Protein AF-A0A2D8QYW5-F1 (afdb_monomer)

pLDDT: mean 83.65, std 15.62, range [40.69, 97.56]

Nearest PDB structures (foldseek):
  6qb7-assembly1_C  TM=4.225E-01  e=3.127E+00  Homo sapiens
  6qb7-assembly1_E  TM=4.164E-01  e=3.746E+00  Homo sapiens
  3u6y-assembly1_A  TM=3.192E-01  e=2.610E+00  Aeropyrum pernix K1
  6cjz-assembly1_A  TM=2.872E-01  e=4.225E+00  Entamoeba histolytica

Structure (mmCIF, N/CA/C/O backbone):
data_AF-A0A2D8QYW5-F1
#
_en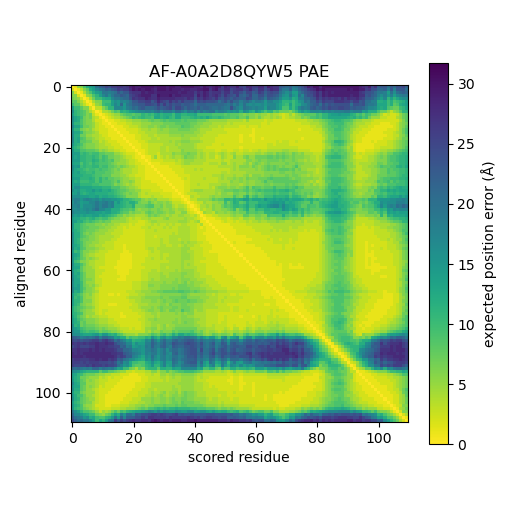try.id   AF-A0A2D8QYW5-F1
#
loop_
_atom_site.group_PDB
_atom_site.id
_atom_site.type_symbol
_atom_site.label_atom_id
_atom_site.label_alt_id
_atom_site.label_comp_id
_atom_site.label_asym_id
_atom_site.label_entity_id
_atom_site.label_seq_id
_atom_site.pdbx_PDB_ins_code
_atom_site.Cartn_x
_atom_site.Cartn_y
_atom_site.Cartn_z
_atom_site.occupancy
_atom_site.B_iso_or_equiv
_atom_site.auth_seq_id
_atom_site.auth_comp_id
_atom_site.auth_asym_id
_atom_site.auth_atom_id
_atom_site.pdbx_PDB_model_num
ATOM 1 N N . MET A 1 1 ? -15.898 -23.806 1.156 1.00 40.69 1 MET A N 1
ATOM 2 C CA . MET A 1 1 ? -16.274 -22.403 0.880 1.00 40.69 1 MET A CA 1
ATOM 3 C C . MET A 1 1 ? -16.380 -21.703 2.214 1.00 40.69 1 MET A C 1
ATOM 5 O O . MET A 1 1 ? -17.364 -21.881 2.921 1.00 40.69 1 MET A O 1
ATOM 9 N N . ASP A 1 2 ? -15.288 -21.055 2.605 1.00 42.97 2 ASP A N 1
ATOM 10 C CA . ASP A 1 2 ? -15.140 -20.430 3.913 1.00 42.97 2 ASP A CA 1
ATOM 11 C C . ASP A 1 2 ? -16.130 -19.267 4.024 1.00 42.97 2 ASP A C 1
ATOM 13 O O . ASP A 1 2 ? -16.250 -18.445 3.110 1.00 42.97 2 ASP A O 1
ATOM 17 N N . LYS A 1 3 ? -16.930 -19.257 5.090 1.00 43.22 3 LYS A N 1
ATOM 18 C CA . LYS A 1 3 ? -17.931 -18.212 5.303 1.00 43.22 3 LYS A CA 1
ATOM 19 C C . LYS A 1 3 ? -17.169 -16.897 5.405 1.00 43.22 3 LYS A C 1
ATOM 21 O O . LYS A 1 3 ? -16.290 -16.787 6.252 1.00 43.22 3 LYS A O 1
ATOM 26 N N . LEU A 1 4 ? -17.521 -15.908 4.579 1.00 54.31 4 LEU A N 1
ATOM 27 C CA . LEU A 1 4 ? -17.118 -14.514 4.766 1.00 54.31 4 LEU A CA 1
ATOM 28 C C . LEU A 1 4 ? -17.433 -14.146 6.220 1.00 54.31 4 LEU A C 1
ATOM 30 O O . LEU A 1 4 ? -18.594 -13.902 6.560 1.00 54.31 4 LEU A O 1
ATOM 34 N N . ARG A 1 5 ? -16.424 -14.225 7.093 1.00 61.78 5 ARG A N 1
ATOM 35 C CA . ARG A 1 5 ? -16.555 -14.072 8.539 1.00 61.78 5 ARG A CA 1
ATOM 36 C C . ARG A 1 5 ? -16.850 -12.605 8.794 1.00 61.78 5 ARG A C 1
ATOM 38 O O . ARG A 1 5 ? -15.944 -11.820 9.040 1.00 61.78 5 ARG A O 1
ATOM 45 N N . ARG A 1 6 ? -18.125 -12.226 8.667 1.00 61.69 6 ARG A N 1
ATOM 46 C CA . ARG A 1 6 ? -18.616 -10.930 9.124 1.00 61.69 6 ARG A CA 1
ATOM 47 C C . ARG A 1 6 ? -18.222 -10.834 10.596 1.00 61.69 6 ARG A C 1
ATOM 49 O O . ARG A 1 6 ? -18.656 -11.699 11.365 1.00 61.69 6 ARG A O 1
ATOM 56 N N . PRO A 1 7 ? -17.364 -9.881 10.983 1.00 61.62 7 PRO A N 1
ATOM 57 C CA . PRO A 1 7 ? -17.026 -9.713 12.382 1.00 61.62 7 PRO A CA 1
ATOM 58 C C . PRO A 1 7 ? -18.318 -9.333 13.106 1.00 61.62 7 PRO A C 1
ATOM 60 O O . PRO A 1 7 ? -18.900 -8.291 12.825 1.00 61.62 7 PRO A O 1
ATOM 63 N N . GLN A 1 8 ? -18.836 -10.237 13.943 1.00 66.56 8 GLN A N 1
ATOM 64 C CA . GLN A 1 8 ? -20.130 -10.026 14.602 1.00 66.56 8 GLN A CA 1
ATOM 65 C C . GLN A 1 8 ? -20.036 -9.024 15.758 1.00 66.56 8 GLN A C 1
ATOM 67 O O . GLN A 1 8 ? -21.054 -8.455 16.126 1.00 66.56 8 GLN A O 1
ATOM 72 N N . ASN A 1 9 ? -18.819 -8.741 16.239 1.00 79.56 9 ASN A N 1
ATOM 73 C CA . ASN A 1 9 ? -18.543 -7.768 17.292 1.00 79.56 9 ASN A CA 1
ATOM 74 C C . ASN A 1 9 ? -17.391 -6.847 16.853 1.00 79.56 9 ASN A C 1
ATOM 76 O O . ASN A 1 9 ? -16.224 -7.236 16.930 1.00 79.56 9 ASN A O 1
ATOM 80 N N . VAL A 1 10 ? -17.718 -5.654 16.351 1.00 86.25 10 VAL A N 1
ATOM 81 C CA . VAL A 1 10 ? -16.748 -4.601 16.003 1.00 86.25 10 VAL A CA 1
ATOM 82 C C . VAL A 1 10 ? -16.899 -3.474 17.019 1.00 86.25 10 VAL A C 1
ATOM 84 O O . VAL A 1 10 ? -17.981 -2.904 17.126 1.00 86.25 10 VAL A O 1
ATOM 87 N N . SER A 1 11 ? -15.837 -3.172 17.763 1.00 89.94 11 SER A N 1
ATOM 88 C CA . SER A 1 11 ? -15.823 -2.091 18.761 1.00 89.94 11 SER A CA 1
ATOM 89 C C . SER A 1 11 ? -15.442 -0.745 18.148 1.00 89.94 11 SER A C 1
ATOM 91 O O . SER A 1 11 ? -15.952 0.294 18.555 1.00 89.94 11 SER A O 1
ATOM 93 N N . GLU A 1 12 ? -14.575 -0.765 17.137 1.00 91.94 12 GLU A N 1
ATOM 94 C CA . GLU A 1 12 ? -14.083 0.428 16.459 1.00 91.94 12 GLU A CA 1
ATOM 95 C C . GLU A 1 12 ? -13.862 0.144 14.973 1.00 91.94 12 GLU A C 1
ATOM 97 O O . GLU A 1 12 ? -13.459 -0.954 14.579 1.00 91.94 12 GLU A O 1
ATOM 102 N N . SER A 1 13 ? -14.112 1.144 14.130 1.00 93.94 13 SER A N 1
ATOM 103 C CA . SER A 1 13 ? -13.828 1.059 12.701 1.00 93.94 13 SER A CA 1
ATOM 104 C C . SER A 1 13 ? -13.358 2.396 12.151 1.00 93.94 13 SER A C 1
ATOM 106 O O . SER A 1 13 ? -13.845 3.441 12.580 1.00 93.94 13 SER A O 1
ATOM 108 N N . GLY A 1 14 ? -12.479 2.361 11.156 1.00 95.38 14 GLY A N 1
ATOM 109 C CA . GLY A 1 14 ? -11.999 3.562 10.482 1.00 95.38 14 GLY A CA 1
ATOM 110 C C . GLY A 1 14 ? -11.499 3.276 9.074 1.00 95.38 14 GLY A C 1
ATOM 111 O O . GLY A 1 14 ? -11.160 2.145 8.728 1.00 95.38 14 GLY A O 1
ATOM 112 N N . VAL A 1 15 ? -11.456 4.310 8.235 1.00 96.81 15 VAL A N 1
ATOM 113 C CA . VAL A 1 15 ? -10.817 4.201 6.920 1.00 96.81 15 VAL A CA 1
ATOM 114 C C . VAL A 1 15 ? -9.308 4.207 7.112 1.00 96.81 15 VAL A C 1
ATOM 116 O O . VAL A 1 15 ? -8.750 5.077 7.786 1.00 96.81 15 VAL A O 1
ATOM 119 N N . ILE A 1 16 ? -8.641 3.251 6.480 1.00 97.31 16 ILE A N 1
ATOM 120 C CA . ILE A 1 16 ? -7.189 3.230 6.381 1.00 97.31 16 ILE A CA 1
ATOM 121 C C . ILE A 1 16 ? -6.786 3.181 4.916 1.00 97.31 16 ILE A C 1
ATOM 123 O O . ILE A 1 16 ? -7.483 2.606 4.078 1.00 97.31 16 ILE A O 1
ATOM 127 N N . TRP A 1 17 ? -5.666 3.811 4.607 1.00 97.31 17 TRP A N 1
ATOM 128 C CA . TRP A 1 17 ? -5.179 3.922 3.246 1.00 97.31 17 TRP A CA 1
ATOM 129 C C . TRP A 1 17 ? -3.673 4.101 3.256 1.00 97.31 17 TRP A C 1
ATOM 131 O O . TRP A 1 17 ? -3.120 4.655 4.195 1.00 97.31 17 TRP A O 1
ATOM 141 N N . THR A 1 18 ? -3.008 3.652 2.208 1.00 97.50 18 THR A N 1
ATOM 142 C CA . THR A 1 18 ? -1.576 3.853 2.013 1.00 97.50 18 THR A CA 1
ATOM 143 C C . THR A 1 18 ? -1.288 3.941 0.526 1.00 97.50 18 THR A C 1
ATOM 145 O O . THR A 1 18 ? -2.073 3.464 -0.297 1.00 97.50 18 THR A O 1
ATOM 148 N N . SER A 1 19 ? -0.171 4.554 0.164 1.00 95.94 19 SER A N 1
ATOM 149 C CA . SER A 1 19 ? 0.258 4.610 -1.223 1.00 95.94 19 SER A CA 1
ATOM 150 C C . SER A 1 19 ? 1.755 4.444 -1.346 1.00 95.94 19 SER A C 1
ATOM 152 O O . SER A 1 19 ? 2.530 4.686 -0.415 1.00 95.94 19 SER A O 1
ATOM 154 N N . ILE A 1 20 ? 2.155 3.992 -2.523 1.00 95.00 20 ILE A N 1
ATOM 155 C CA . ILE A 1 20 ? 3.545 3.960 -2.934 1.00 95.00 20 ILE A CA 1
ATOM 156 C C . ILE A 1 20 ? 3.648 4.489 -4.353 1.00 95.00 20 ILE A C 1
ATOM 158 O O . ILE A 1 20 ? 2.733 4.321 -5.159 1.00 95.00 20 ILE A O 1
ATOM 162 N N . VAL A 1 21 ? 4.800 5.062 -4.675 1.00 92.75 21 VAL A N 1
ATOM 163 C CA . VAL A 1 21 ? 5.147 5.437 -6.041 1.00 92.75 21 VAL A CA 1
ATOM 164 C C . VAL A 1 21 ? 6.397 4.667 -6.423 1.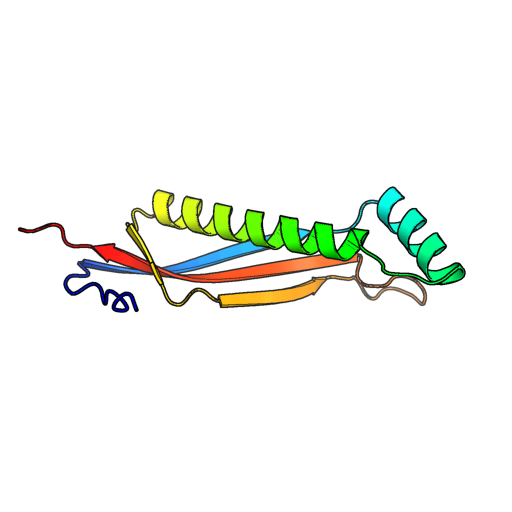00 92.75 21 VAL A C 1
ATOM 166 O O . VAL A 1 21 ? 7.425 4.770 -5.756 1.00 92.75 21 VAL A O 1
ATOM 169 N N . ILE A 1 22 ? 6.297 3.879 -7.487 1.00 90.00 22 ILE A N 1
ATOM 170 C CA . ILE A 1 22 ? 7.388 3.059 -8.013 1.00 90.00 22 ILE A CA 1
ATOM 171 C C . ILE A 1 22 ? 7.686 3.467 -9.450 1.00 90.00 22 ILE A C 1
ATOM 173 O O . ILE A 1 22 ? 6.780 3.704 -10.244 1.00 90.00 22 ILE A O 1
ATOM 177 N N . GLY A 1 23 ? 8.965 3.564 -9.793 1.00 87.69 23 GLY A N 1
ATOM 178 C CA . GLY A 1 23 ? 9.417 3.901 -11.138 1.00 87.69 23 GLY A CA 1
ATOM 179 C C . GLY A 1 23 ? 10.524 2.952 -11.584 1.00 87.69 23 GLY A C 1
ATOM 180 O O . GLY A 1 23 ? 11.313 2.512 -10.745 1.00 87.69 23 GLY A O 1
ATOM 181 N N . PRO A 1 24 ? 10.596 2.609 -12.880 1.00 84.62 24 PRO A N 1
ATOM 182 C CA . PRO A 1 24 ? 11.686 1.800 -13.405 1.00 84.62 24 PRO A CA 1
ATOM 183 C C . PRO A 1 24 ? 13.013 2.556 -13.281 1.00 84.62 24 PRO A C 1
ATOM 185 O O . PRO A 1 24 ? 13.097 3.752 -13.583 1.00 84.62 24 PRO A O 1
ATOM 188 N N . SER A 1 25 ? 14.074 1.849 -12.907 1.00 84.31 25 SER A N 1
ATOM 189 C CA . SER A 1 25 ? 15.428 2.403 -12.933 1.00 84.31 25 SER A CA 1
ATOM 190 C C . SER A 1 25 ? 15.888 2.703 -14.367 1.00 84.31 25 SER A C 1
ATOM 192 O O . SER A 1 25 ? 15.356 2.163 -15.338 1.00 84.31 25 SER A O 1
ATOM 194 N N . HIS A 1 26 ? 16.923 3.533 -14.520 1.00 83.38 26 HIS A N 1
ATOM 195 C CA . HIS A 1 26 ? 17.502 3.846 -15.834 1.00 83.38 26 HIS A CA 1
ATOM 196 C C . HIS A 1 26 ? 17.951 2.587 -16.599 1.00 83.38 26 HIS A C 1
ATOM 198 O O . HIS A 1 26 ? 17.785 2.509 -17.814 1.00 83.38 26 HIS A O 1
ATOM 204 N N . TRP A 1 27 ? 18.456 1.570 -15.892 1.00 86.25 27 TRP A N 1
ATOM 205 C CA . TRP A 1 27 ? 18.841 0.295 -16.501 1.00 86.25 27 TRP A CA 1
ATOM 206 C C . TRP A 1 27 ? 17.631 -0.496 -17.008 1.00 86.25 27 TRP A C 1
ATOM 208 O O . TRP A 1 27 ? 17.625 -0.995 -18.129 1.00 86.25 27 TRP A O 1
ATOM 218 N N . GLN A 1 28 ? 16.568 -0.554 -16.206 1.00 84.69 28 GLN A N 1
ATOM 219 C CA . GLN A 1 28 ? 15.310 -1.200 -16.581 1.00 84.69 28 GLN A CA 1
ATOM 220 C C . GLN A 1 28 ? 14.662 -0.528 -17.801 1.00 84.69 28 GLN A C 1
ATOM 222 O O . GLN A 1 28 ? 14.118 -1.214 -18.663 1.00 84.69 28 GLN A O 1
ATOM 227 N N . GLN A 1 29 ? 14.779 0.798 -17.910 1.00 84.94 29 GLN A N 1
ATOM 228 C CA . GLN A 1 29 ? 14.320 1.556 -19.077 1.00 84.94 29 GLN A CA 1
ATOM 229 C C . GLN A 1 29 ? 15.132 1.228 -20.339 1.00 84.94 29 GLN A C 1
ATOM 231 O O . GLN A 1 29 ? 14.549 1.073 -21.409 1.00 84.94 29 GLN A O 1
ATOM 236 N N . LEU A 1 30 ? 16.457 1.075 -20.223 1.00 86.38 30 LEU A N 1
ATOM 237 C CA . LEU A 1 30 ? 17.308 0.663 -21.344 1.00 86.38 30 LEU A CA 1
ATOM 238 C C . LEU A 1 30 ? 16.937 -0.741 -21.842 1.00 86.38 30 LEU A C 1
ATOM 240 O O . LEU A 1 30 ? 16.747 -0.941 -23.039 1.00 86.38 30 LEU A O 1
ATOM 244 N N . VAL A 1 31 ? 16.786 -1.698 -20.924 1.00 85.94 31 VAL A N 1
ATOM 245 C CA . VAL A 1 31 ? 16.377 -3.071 -21.256 1.00 85.94 31 VAL A CA 1
ATOM 246 C C . VAL A 1 31 ? 15.001 -3.084 -21.928 1.00 85.94 31 VAL A C 1
ATOM 248 O O . VAL A 1 31 ? 14.819 -3.748 -22.947 1.00 85.94 31 VAL A O 1
ATOM 251 N N . ALA A 1 32 ? 14.045 -2.301 -21.420 1.00 83.88 32 ALA A N 1
ATOM 252 C CA . ALA A 1 32 ? 12.734 -2.158 -22.044 1.00 83.88 32 ALA A CA 1
ATOM 253 C C . ALA A 1 32 ? 12.814 -1.582 -23.470 1.00 83.88 32 ALA A C 1
ATOM 255 O O . ALA A 1 32 ? 12.103 -2.060 -24.351 1.00 83.88 32 ALA A O 1
ATOM 256 N N . ALA A 1 33 ? 13.696 -0.610 -23.724 1.00 85.25 33 ALA A N 1
ATOM 257 C CA . ALA A 1 33 ? 13.895 -0.046 -25.061 1.00 85.25 33 ALA A CA 1
ATOM 258 C C . ALA A 1 33 ? 14.448 -1.080 -26.060 1.00 85.25 33 ALA A C 1
ATOM 260 O O . ALA A 1 33 ? 14.036 -1.096 -27.219 1.00 85.25 33 ALA A O 1
ATOM 261 N N . ILE A 1 34 ? 15.327 -1.981 -25.607 1.00 86.94 34 ILE A N 1
ATOM 262 C CA . ILE A 1 34 ? 15.826 -3.099 -26.421 1.00 86.94 34 ILE A CA 1
ATOM 263 C C . ILE A 1 34 ? 14.675 -4.059 -26.762 1.00 86.94 34 ILE A C 1
ATOM 265 O O . ILE A 1 34 ? 14.481 -4.384 -27.933 1.00 86.94 34 ILE A O 1
ATOM 269 N N . TYR A 1 35 ? 13.862 -4.455 -25.774 1.00 85.44 35 TYR A N 1
ATOM 270 C CA . TYR A 1 35 ? 12.691 -5.314 -26.010 1.00 85.44 35 TYR A CA 1
ATOM 271 C C . TYR A 1 35 ? 11.641 -4.666 -26.922 1.00 85.44 35 TYR A C 1
ATOM 273 O O . TYR A 1 35 ? 11.003 -5.362 -27.703 1.00 85.44 35 TYR A O 1
ATOM 281 N N . MET A 1 36 ? 11.478 -3.340 -26.886 1.00 83.50 36 MET A N 1
ATOM 282 C CA . MET A 1 36 ? 10.598 -2.630 -27.823 1.00 83.50 36 MET A CA 1
ATOM 283 C C . MET A 1 36 ? 11.095 -2.695 -29.274 1.00 83.50 36 MET A C 1
ATOM 285 O O . MET A 1 36 ? 10.272 -2.719 -30.185 1.00 83.50 36 MET A O 1
ATOM 289 N N . LEU A 1 37 ? 12.414 -2.725 -29.499 1.00 88.56 37 LEU A N 1
ATOM 290 C CA . LEU A 1 37 ? 13.001 -2.772 -30.841 1.00 88.56 37 LEU A CA 1
ATOM 291 C C . LEU A 1 37 ? 12.904 -4.166 -31.474 1.00 88.56 37 LEU A C 1
ATOM 293 O O . LEU A 1 37 ? 12.589 -4.284 -32.655 1.00 88.56 37 LEU A O 1
ATOM 297 N N . PHE A 1 38 ? 13.182 -5.213 -30.697 1.00 89.12 38 PHE A N 1
ATOM 298 C CA . PHE A 1 38 ? 13.196 -6.597 -31.188 1.00 89.12 38 PHE A CA 1
ATOM 299 C C . PHE A 1 38 ? 11.864 -7.337 -30.980 1.00 89.12 38 PHE A C 1
ATOM 301 O O . PHE A 1 38 ? 11.663 -8.410 -31.546 1.00 89.12 38 PHE A O 1
ATOM 308 N N . GLY A 1 39 ? 10.942 -6.754 -30.208 1.00 80.88 39 GLY A N 1
ATOM 309 C CA . GLY A 1 39 ? 9.698 -7.389 -29.780 1.00 80.88 39 GLY A CA 1
ATOM 310 C C . GLY A 1 39 ? 9.889 -8.314 -28.571 1.00 80.88 39 GLY A C 1
ATOM 311 O O . GLY A 1 39 ? 11.003 -8.688 -28.207 1.00 80.88 39 GLY A O 1
ATOM 312 N N . GLY A 1 40 ? 8.778 -8.683 -27.929 1.00 81.75 40 GLY A N 1
ATOM 313 C CA . GLY A 1 40 ? 8.758 -9.544 -26.741 1.00 81.75 40 GLY A CA 1
ATOM 314 C C . GLY A 1 40 ? 7.979 -8.944 -25.568 1.00 81.75 40 GLY A C 1
ATOM 315 O O . GLY A 1 40 ? 7.491 -7.814 -25.628 1.00 81.75 40 GLY A O 1
ATOM 316 N N . SER A 1 41 ? 7.832 -9.723 -24.495 1.00 80.31 41 SER A N 1
ATOM 317 C CA . SER A 1 41 ? 7.174 -9.281 -23.260 1.00 80.31 41 SER A CA 1
ATOM 318 C C . SER A 1 41 ? 8.096 -8.371 -22.451 1.00 80.31 41 SER A C 1
ATOM 320 O O . SER A 1 41 ? 9.251 -8.708 -22.208 1.00 80.31 41 SER A O 1
ATOM 322 N N . ILE A 1 42 ? 7.586 -7.228 -21.981 1.00 80.88 42 ILE A N 1
ATOM 323 C CA . ILE A 1 42 ? 8.355 -6.324 -21.115 1.00 80.88 42 ILE A CA 1
ATOM 324 C C . ILE A 1 42 ? 8.151 -6.709 -19.645 1.00 80.88 42 ILE A C 1
ATOM 326 O O . ILE A 1 42 ? 7.472 -6.018 -18.880 1.00 80.88 42 ILE A O 1
ATOM 330 N N . ASP A 1 43 ? 8.734 -7.839 -19.253 1.00 83.12 43 ASP A N 1
ATOM 331 C CA . ASP A 1 43 ? 8.532 -8.432 -17.922 1.00 83.12 43 ASP A CA 1
ATOM 332 C C . ASP A 1 43 ? 9.049 -7.541 -16.787 1.00 83.12 43 ASP A C 1
ATOM 334 O O . ASP A 1 43 ? 8.468 -7.499 -15.706 1.00 83.12 43 ASP A O 1
ATOM 338 N N . VAL A 1 44 ? 10.036 -6.694 -17.079 1.00 79.62 44 VAL A N 1
ATOM 339 C CA . VAL A 1 44 ? 10.601 -5.725 -16.133 1.00 79.62 44 VAL A CA 1
ATOM 340 C C . VAL A 1 44 ? 9.534 -4.811 -15.509 1.00 79.62 44 VAL A C 1
ATOM 342 O O . VAL A 1 44 ? 9.593 -4.521 -14.315 1.00 79.62 44 VAL A O 1
ATOM 345 N N . TYR A 1 45 ? 8.532 -4.370 -16.279 1.00 83.00 45 TYR A N 1
ATOM 346 C CA . TYR A 1 45 ? 7.435 -3.557 -15.734 1.00 83.00 45 TYR A CA 1
ATOM 347 C C . TYR A 1 45 ? 6.440 -4.389 -14.926 1.00 83.00 45 TYR A C 1
ATOM 349 O O . TYR A 1 45 ? 5.906 -3.909 -13.925 1.00 83.00 45 TYR A O 1
ATOM 357 N N . ARG A 1 46 ? 6.186 -5.631 -15.350 1.00 86.44 46 ARG A N 1
ATOM 358 C CA . ARG A 1 46 ? 5.276 -6.554 -14.663 1.00 86.44 46 ARG A CA 1
ATOM 359 C C . ARG A 1 46 ? 5.792 -6.864 -13.262 1.00 86.44 46 ARG A C 1
ATOM 361 O O . ARG A 1 46 ? 5.028 -6.749 -12.304 1.00 86.44 46 ARG A O 1
ATOM 368 N N . ASP A 1 47 ? 7.075 -7.187 -13.152 1.00 88.88 47 ASP A N 1
ATOM 369 C CA . ASP A 1 47 ? 7.727 -7.506 -11.884 1.00 88.88 47 ASP A CA 1
ATOM 370 C C . ASP A 1 47 ? 7.733 -6.296 -10.950 1.00 88.88 47 ASP A C 1
ATOM 372 O O . ASP A 1 47 ? 7.403 -6.414 -9.770 1.00 88.88 47 ASP A O 1
ATOM 376 N N . LEU A 1 48 ? 8.009 -5.104 -11.492 1.00 88.75 48 LEU A N 1
ATOM 377 C CA . LEU A 1 48 ? 7.971 -3.860 -10.726 1.00 88.75 48 LEU A CA 1
ATOM 378 C C . LEU A 1 48 ? 6.575 -3.604 -10.131 1.00 88.75 48 LEU A C 1
ATOM 380 O O . LEU A 1 48 ? 6.453 -3.300 -8.946 1.00 88.75 48 LEU A O 1
ATOM 384 N N . ILE A 1 49 ? 5.511 -3.776 -10.924 1.00 89.38 49 ILE A N 1
ATOM 385 C CA . ILE A 1 49 ? 4.125 -3.619 -10.454 1.00 89.38 49 ILE A CA 1
ATOM 386 C C . ILE A 1 49 ? 3.770 -4.692 -9.414 1.00 89.38 49 ILE A C 1
ATOM 388 O O . ILE A 1 49 ? 3.096 -4.386 -8.429 1.00 89.38 49 ILE A O 1
ATOM 392 N N . ALA A 1 50 ? 4.211 -5.938 -9.605 1.00 92.12 50 ALA A N 1
ATOM 393 C CA . ALA A 1 50 ? 3.966 -7.025 -8.657 1.00 92.12 50 ALA A CA 1
ATOM 394 C C . ALA A 1 50 ? 4.623 -6.752 -7.294 1.00 92.12 50 ALA A C 1
ATOM 396 O O . ALA A 1 50 ? 3.976 -6.910 -6.257 1.00 92.12 50 ALA A O 1
ATOM 397 N N . LEU A 1 51 ? 5.868 -6.268 -7.298 1.00 93.00 51 LEU A N 1
ATOM 398 C CA . LEU A 1 51 ? 6.566 -5.823 -6.091 1.00 93.00 51 LEU A CA 1
ATOM 399 C C . LEU A 1 51 ? 5.826 -4.669 -5.418 1.00 93.00 51 LEU A C 1
ATOM 401 O O . LEU A 1 51 ? 5.575 -4.720 -4.216 1.00 93.00 51 LEU A O 1
ATOM 405 N N . GLY A 1 52 ? 5.400 -3.671 -6.196 1.00 93.94 52 G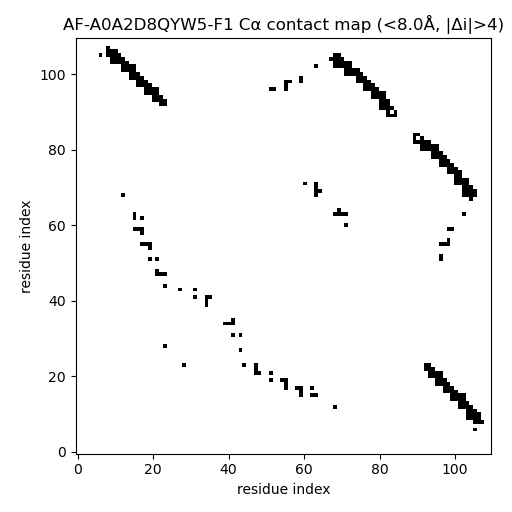LY A N 1
ATOM 406 C CA . GLY A 1 52 ? 4.657 -2.540 -5.658 1.00 93.94 52 GLY A CA 1
ATOM 407 C C . GLY A 1 52 ? 3.333 -2.942 -4.998 1.00 93.94 52 GLY A C 1
ATOM 408 O O . GLY A 1 52 ? 2.990 -2.455 -3.923 1.00 93.94 52 GLY A O 1
ATOM 409 N N . ARG A 1 53 ? 2.597 -3.892 -5.582 1.00 94.62 53 ARG A N 1
ATOM 410 C CA . ARG A 1 53 ? 1.374 -4.420 -4.957 1.00 94.62 53 ARG A CA 1
ATOM 411 C C . ARG A 1 53 ? 1.664 -5.114 -3.626 1.00 94.62 53 ARG A C 1
ATOM 413 O O . ARG A 1 53 ? 0.934 -4.903 -2.663 1.00 94.62 53 ARG A O 1
ATOM 420 N N . SER A 1 54 ? 2.715 -5.924 -3.553 1.00 95.69 54 SER A N 1
ATOM 421 C CA . SER A 1 54 ? 3.092 -6.598 -2.305 1.00 95.69 54 SER A CA 1
ATOM 422 C C . SER A 1 54 ? 3.493 -5.598 -1.217 1.00 95.69 54 SER A C 1
ATOM 424 O O . SER A 1 54 ? 3.012 -5.695 -0.089 1.00 95.69 54 SER A O 1
ATOM 426 N N . GLU A 1 55 ? 4.298 -4.597 -1.576 1.00 96.62 55 GLU A N 1
ATOM 427 C CA . GLU A 1 55 ? 4.760 -3.536 -0.677 1.00 96.62 55 GLU A CA 1
ATOM 428 C C . GLU A 1 55 ? 3.598 -2.683 -0.145 1.00 96.62 55 GLU A C 1
ATOM 430 O O . GLU A 1 55 ? 3.499 -2.445 1.057 1.00 96.62 55 GLU A O 1
ATOM 435 N N . VAL A 1 56 ? 2.666 -2.255 -1.007 1.00 97.25 56 VAL A N 1
ATOM 436 C CA . VAL A 1 56 ? 1.535 -1.419 -0.570 1.00 97.25 56 VAL A CA 1
ATOM 437 C C . VAL A 1 56 ? 0.603 -2.183 0.378 1.00 97.25 56 VAL A C 1
ATOM 439 O O . VAL A 1 56 ? 0.115 -1.615 1.353 1.00 97.25 56 VAL A O 1
ATOM 442 N N . PHE A 1 57 ? 0.391 -3.487 0.158 1.00 96.06 57 PHE A N 1
ATOM 443 C CA . PHE A 1 57 ? -0.371 -4.320 1.092 1.00 96.06 57 PHE A CA 1
ATOM 444 C C . PHE A 1 57 ? 0.349 -4.492 2.424 1.00 96.06 57 PHE A C 1
ATOM 446 O O . PHE A 1 57 ? -0.303 -4.483 3.467 1.00 96.06 57 PHE A O 1
ATOM 453 N N . GLN A 1 58 ? 1.671 -4.651 2.398 1.00 96.88 58 GLN A N 1
ATOM 454 C CA . GLN A 1 58 ? 2.469 -4.758 3.611 1.00 96.88 58 GLN A CA 1
ATOM 455 C C . GLN A 1 58 ? 2.373 -3.472 4.440 1.00 96.88 58 GLN A C 1
ATOM 457 O O . GLN A 1 58 ? 1.986 -3.531 5.606 1.00 96.88 58 GLN A O 1
ATOM 462 N N . ARG A 1 59 ? 2.550 -2.308 3.809 1.00 97.38 59 ARG A N 1
ATOM 463 C CA . ARG A 1 59 ? 2.356 -1.002 4.459 1.00 97.38 59 ARG A CA 1
ATOM 464 C C . ARG A 1 59 ? 0.940 -0.800 4.985 1.00 97.38 59 ARG A C 1
ATOM 466 O O . ARG A 1 59 ? 0.752 -0.156 6.011 1.00 97.38 59 ARG A O 1
ATOM 473 N N . LEU A 1 60 ? -0.073 -1.332 4.297 1.00 97.06 60 LEU A N 1
ATOM 474 C CA . LEU A 1 60 ? -1.461 -1.237 4.753 1.00 97.06 60 LEU A CA 1
ATOM 475 C C . LEU A 1 60 ? -1.676 -2.057 6.035 1.00 97.06 60 LEU A C 1
ATOM 477 O O . LEU A 1 60 ? -2.403 -1.615 6.920 1.00 97.06 60 LEU A O 1
ATOM 481 N N . ARG A 1 61 ? -1.030 -3.226 6.150 1.00 95.50 61 ARG A N 1
ATOM 482 C CA . ARG A 1 61 ? -1.055 -4.058 7.366 1.00 95.50 61 ARG A CA 1
ATOM 483 C C . ARG A 1 61 ? -0.293 -3.418 8.519 1.00 95.50 61 ARG A C 1
ATOM 485 O O . ARG A 1 61 ? -0.788 -3.446 9.642 1.00 95.50 61 ARG A O 1
ATOM 492 N N . GLU A 1 62 ? 0.869 -2.836 8.241 1.00 97.00 62 GLU A N 1
ATOM 493 C CA . GLU A 1 62 ? 1.651 -2.086 9.230 1.00 97.00 62 GLU A CA 1
ATOM 494 C C . GLU A 1 62 ? 0.835 -0.904 9.751 1.00 97.00 62 GLU A C 1
ATOM 496 O O . GLU A 1 62 ? 0.589 -0.818 10.946 1.00 97.00 62 GLU A O 1
ATOM 501 N N . MET A 1 63 ? 0.244 -0.102 8.858 1.00 96.94 63 MET A N 1
ATOM 502 C CA . MET A 1 63 ? -0.640 0.995 9.258 1.00 96.94 63 MET A CA 1
ATOM 503 C C . MET A 1 63 ? -1.854 0.523 10.069 1.00 96.94 63 MET A C 1
ATOM 505 O O . MET A 1 63 ? -2.286 1.220 10.987 1.00 96.94 63 MET A O 1
ATOM 509 N N . ALA A 1 64 ? -2.449 -0.621 9.721 1.00 96.00 64 ALA A N 1
ATOM 510 C CA . ALA A 1 64 ? -3.568 -1.172 10.481 1.00 96.00 64 ALA A CA 1
ATOM 511 C C . ALA A 1 64 ? -3.135 -1.554 11.903 1.00 96.00 64 ALA A C 1
ATOM 513 O O . ALA A 1 64 ? -3.805 -1.177 12.863 1.00 96.00 64 ALA A O 1
ATOM 514 N N . THR A 1 65 ? -1.988 -2.229 12.017 1.00 95.75 65 THR A N 1
ATOM 515 C CA . THR A 1 65 ?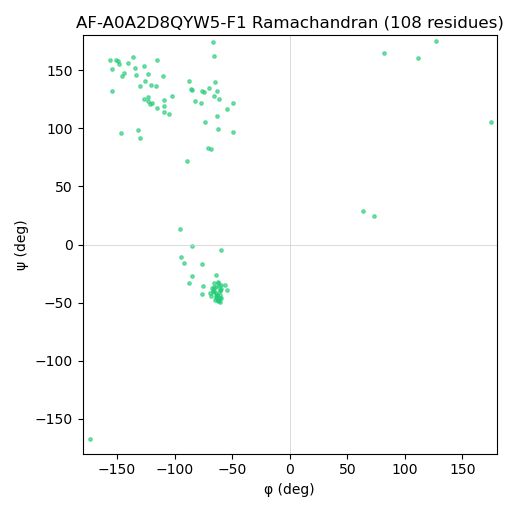 -1.371 -2.627 13.290 1.00 95.75 65 THR A CA 1
ATOM 516 C C . THR A 1 65 ? -1.029 -1.409 14.144 1.00 95.75 65 THR A C 1
ATOM 518 O O . THR A 1 65 ? -1.413 -1.357 15.309 1.00 95.75 65 THR A O 1
ATOM 521 N N . ASP A 1 66 ? -0.394 -0.395 13.555 1.00 96.62 66 ASP A N 1
ATOM 522 C CA . ASP A 1 66 ? 0.006 0.841 14.238 1.00 96.62 66 ASP A CA 1
ATOM 523 C C . ASP A 1 66 ? -1.199 1.625 14.769 1.00 96.62 66 ASP A C 1
ATOM 525 O O . ASP A 1 66 ? -1.130 2.265 15.818 1.00 96.62 66 ASP A O 1
ATOM 529 N N . LYS A 1 67 ? -2.333 1.558 14.060 1.00 95.19 67 LYS A N 1
ATOM 530 C CA . LYS A 1 67 ? -3.607 2.158 14.482 1.00 95.19 67 LYS A CA 1
ATOM 531 C C . LYS A 1 67 ? -4.421 1.267 15.427 1.00 95.19 67 LYS A C 1
ATOM 533 O O . LYS A 1 67 ? -5.491 1.681 15.862 1.00 95.19 67 LYS A O 1
ATOM 538 N N . GLY A 1 68 ? -3.940 0.067 15.754 1.00 94.38 68 GLY A N 1
ATOM 539 C CA . GLY A 1 68 ? -4.607 -0.859 16.670 1.00 94.38 68 GLY A CA 1
ATOM 540 C C . GLY A 1 68 ? -5.849 -1.546 16.095 1.00 94.38 68 GLY A C 1
ATOM 541 O O . GLY A 1 68 ? -6.728 -1.941 16.864 1.00 94.38 68 GLY A O 1
ATOM 542 N N . TYR A 1 69 ? -5.944 -1.673 14.768 1.00 94.88 69 TYR A N 1
ATOM 543 C CA . TYR A 1 69 ? -6.979 -2.468 14.107 1.00 94.88 69 TYR A CA 1
ATOM 544 C C . TYR A 1 69 ? -6.537 -3.927 13.956 1.00 94.88 69 TYR A C 1
ATOM 546 O O . TYR A 1 69 ? -5.398 -4.206 13.588 1.00 94.88 69 TYR A O 1
ATOM 554 N N . ASP A 1 70 ? -7.468 -4.860 14.155 1.00 92.06 70 ASP A N 1
ATOM 555 C CA . ASP A 1 70 ? -7.202 -6.302 14.062 1.00 92.06 70 ASP A CA 1
ATOM 556 C C . ASP A 1 70 ? -7.289 -6.827 12.623 1.00 92.06 70 ASP A C 1
ATOM 558 O O . ASP A 1 70 ? -6.681 -7.840 12.273 1.00 92.06 70 ASP A O 1
ATOM 562 N N . ALA A 1 71 ? -8.081 -6.168 11.775 1.00 90.94 71 ALA A N 1
ATOM 563 C CA . ALA A 1 71 ? -8.255 -6.560 10.383 1.00 90.94 71 ALA A CA 1
ATOM 564 C C . ALA A 1 71 ? -8.574 -5.369 9.478 1.00 90.94 71 ALA A C 1
ATOM 566 O O . ALA A 1 71 ? -9.089 -4.344 9.920 1.00 90.94 71 ALA A O 1
ATOM 567 N N . VAL A 1 72 ? -8.325 -5.547 8.178 1.00 93.81 72 VAL A N 1
ATOM 568 C CA . VAL A 1 72 ? -8.702 -4.598 7.125 1.00 93.81 72 VAL A CA 1
ATOM 569 C C . VAL A 1 72 ? -9.614 -5.307 6.137 1.00 93.81 72 VAL A C 1
ATOM 571 O O . VAL A 1 72 ? -9.228 -6.308 5.533 1.00 93.81 72 VAL A O 1
ATOM 574 N N . ILE A 1 73 ? -10.828 -4.795 5.968 1.00 92.69 73 ILE A N 1
ATOM 575 C CA . ILE A 1 73 ? -11.841 -5.378 5.086 1.00 92.69 73 ILE A CA 1
ATOM 576 C C . ILE A 1 73 ? -12.176 -4.438 3.930 1.00 92.69 73 ILE A C 1
ATOM 578 O O . ILE A 1 73 ? -11.943 -3.231 3.991 1.00 92.69 73 ILE A O 1
ATOM 582 N N . GLY A 1 74 ? -12.729 -5.007 2.855 1.00 93.38 74 GLY A N 1
ATOM 583 C CA . GLY A 1 74 ? -13.146 -4.234 1.682 1.00 93.38 74 GLY A CA 1
ATOM 584 C C . GLY A 1 74 ? -11.989 -3.543 0.959 1.00 93.38 74 GLY A C 1
ATOM 585 O O . GLY A 1 74 ? -12.200 -2.484 0.370 1.00 93.38 74 GLY A O 1
ATOM 586 N N . VAL A 1 75 ? -10.784 -4.123 1.034 1.00 95.69 75 VAL A N 1
ATOM 587 C CA . VAL A 1 75 ? -9.573 -3.524 0.471 1.00 95.69 75 VAL A CA 1
ATOM 588 C C . VAL A 1 75 ? -9.685 -3.404 -1.045 1.00 95.69 75 VAL A C 1
ATOM 590 O O . VAL A 1 75 ? -10.048 -4.361 -1.731 1.00 95.69 75 VAL A O 1
ATOM 593 N N . ARG A 1 76 ? -9.346 -2.226 -1.562 1.00 95.88 76 ARG A N 1
ATOM 594 C CA . ARG A 1 76 ? -9.254 -1.917 -2.988 1.00 95.88 76 ARG A CA 1
ATOM 595 C C . ARG A 1 76 ? -7.893 -1.319 -3.310 1.00 95.88 76 ARG A C 1
ATOM 597 O O . ARG A 1 76 ? -7.243 -0.737 -2.444 1.00 95.88 76 ARG A O 1
ATOM 604 N N . LEU A 1 77 ? -7.485 -1.498 -4.562 1.00 95.38 77 LEU A N 1
ATOM 605 C CA . LEU A 1 77 ? -6.257 -0.959 -5.124 1.00 95.38 77 LEU A CA 1
ATOM 606 C C . LEU A 1 77 ? -6.598 -0.116 -6.347 1.00 95.38 77 LEU A C 1
ATOM 608 O O . LEU A 1 77 ? -7.214 -0.636 -7.275 1.00 95.38 77 LEU A O 1
ATOM 612 N N . ASP A 1 78 ? -6.121 1.121 -6.363 1.00 94.75 78 ASP A N 1
ATOM 613 C CA . ASP A 1 78 ? -6.123 1.988 -7.534 1.00 94.75 78 ASP A CA 1
ATOM 614 C C . ASP A 1 78 ? -4.689 2.175 -8.036 1.00 94.75 78 ASP A C 1
ATOM 616 O O . ASP A 1 78 ? -3.722 2.153 -7.272 1.00 94.75 78 ASP A O 1
ATOM 620 N N . THR A 1 79 ? -4.530 2.281 -9.353 1.00 90.81 79 THR A N 1
ATOM 621 C CA . THR A 1 79 ? -3.227 2.464 -10.000 1.00 90.81 79 THR A CA 1
ATOM 622 C C . THR A 1 79 ? -3.288 3.676 -10.912 1.00 90.81 79 THR A C 1
ATOM 624 O O . THR A 1 79 ? -4.125 3.728 -11.812 1.00 90.81 79 THR A O 1
ATOM 627 N N . SER A 1 80 ? -2.372 4.617 -10.706 1.00 89.38 80 SER A N 1
ATOM 628 C CA . SER A 1 80 ? -2.304 5.875 -11.446 1.00 89.38 80 SER A CA 1
ATOM 629 C C . SER A 1 80 ? -0.916 6.055 -12.045 1.00 89.38 80 SER A C 1
ATOM 631 O O . SER A 1 80 ? 0.097 5.744 -11.425 1.00 89.38 80 SER A O 1
ATOM 633 N N . MET A 1 81 ? -0.843 6.566 -13.269 1.00 84.75 81 MET A N 1
ATOM 634 C CA . MET A 1 81 ? 0.432 6.920 -13.893 1.00 84.75 81 MET A CA 1
ATOM 635 C C . MET A 1 81 ? 0.877 8.304 -13.407 1.00 84.75 81 MET A C 1
ATOM 637 O O . MET A 1 81 ? 0.141 9.275 -13.567 1.00 84.75 81 MET A O 1
ATOM 641 N N . ILE A 1 82 ? 2.079 8.402 -12.833 1.00 78.62 82 ILE A N 1
ATOM 642 C CA . ILE A 1 82 ? 2.689 9.669 -12.413 1.00 78.62 82 ILE A CA 1
ATOM 643 C C . ILE A 1 82 ? 3.799 10.071 -13.397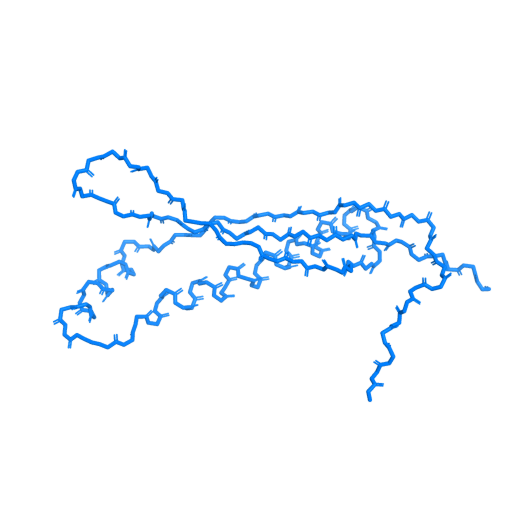 1.00 78.62 82 ILE A C 1
ATOM 645 O O . ILE A 1 82 ? 4.868 9.453 -13.472 1.00 78.62 82 ILE A O 1
ATOM 649 N N . GLY A 1 83 ? 3.561 11.162 -14.131 1.00 66.00 83 GLY A N 1
ATOM 650 C CA . GLY A 1 83 ? 4.512 11.741 -15.078 1.00 66.00 83 GLY A CA 1
ATOM 651 C C . GLY A 1 83 ? 4.300 13.236 -15.298 1.00 66.00 83 GLY A C 1
ATOM 652 O O . GLY A 1 83 ? 3.190 13.695 -15.552 1.00 66.00 83 GLY A O 1
ATOM 653 N N . THR A 1 84 ? 5.382 14.010 -15.229 1.00 50.59 84 THR A N 1
ATOM 654 C CA . THR A 1 84 ? 5.400 15.425 -15.607 1.00 50.59 84 THR A 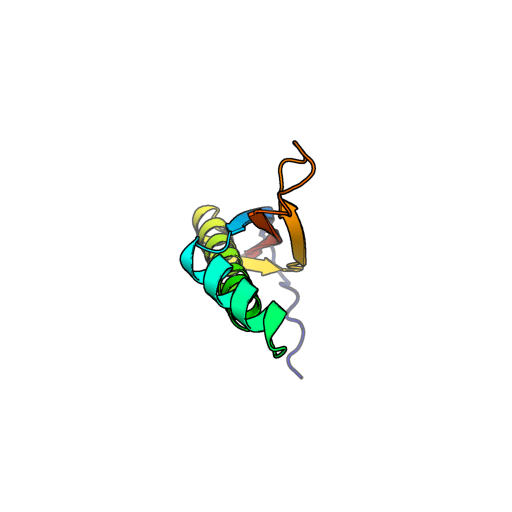CA 1
ATOM 655 C C . THR A 1 84 ? 5.346 15.543 -17.129 1.00 50.59 84 THR A C 1
ATOM 657 O O . THR A 1 84 ? 6.343 15.337 -17.816 1.00 50.59 84 THR A O 1
ATOM 660 N N . HIS A 1 85 ? 4.192 15.929 -17.672 1.00 47.50 85 HIS A N 1
ATOM 661 C CA . HIS A 1 85 ? 4.079 16.386 -19.057 1.00 47.50 85 HIS A CA 1
ATOM 662 C C . HIS A 1 85 ? 4.802 17.737 -19.223 1.00 47.50 85 HIS A C 1
ATOM 664 O O . HIS A 1 85 ? 4.186 18.800 -19.181 1.00 47.50 85 HIS A O 1
ATOM 670 N N . ARG A 1 86 ? 6.126 17.724 -19.405 1.00 45.75 86 ARG A N 1
ATOM 671 C CA . ARG A 1 86 ? 6.879 18.873 -19.934 1.00 45.75 86 ARG A CA 1
ATOM 672 C C . ARG A 1 86 ? 7.781 18.414 -21.077 1.00 45.75 86 ARG A C 1
ATOM 674 O O . ARG A 1 86 ? 8.925 18.035 -20.866 1.00 45.75 86 ARG A O 1
ATOM 681 N N . GLY A 1 87 ? 7.248 18.494 -22.297 1.00 54.00 87 GLY A N 1
ATOM 682 C CA . GLY A 1 87 ? 8.003 18.345 -23.546 1.00 54.00 87 GLY A CA 1
ATOM 683 C C . GLY A 1 87 ? 7.694 17.079 -24.353 1.00 54.00 87 GLY A C 1
ATOM 684 O O . GLY A 1 87 ? 7.159 16.103 -23.837 1.00 54.00 87 GLY A O 1
ATOM 685 N N . LYS A 1 88 ? 8.054 17.116 -25.647 1.00 50.22 88 LYS A N 1
ATOM 686 C CA . LYS A 1 88 ? 7.797 16.087 -26.684 1.00 50.22 88 LYS A CA 1
ATOM 687 C C . LYS A 1 88 ? 8.392 14.694 -26.404 1.00 50.22 88 LYS A C 1
ATOM 689 O O . LYS A 1 88 ? 8.126 13.775 -27.168 1.00 50.22 88 LYS A O 1
ATOM 694 N N . TYR A 1 89 ? 9.165 14.528 -25.334 1.00 50.84 89 TYR A N 1
ATOM 695 C CA . TYR A 1 89 ? 9.801 13.269 -24.958 1.00 50.84 89 TYR A CA 1
ATOM 696 C C . TYR A 1 89 ? 9.868 13.162 -23.435 1.00 50.84 89 TYR A C 1
ATOM 698 O O . TYR A 1 89 ? 10.787 13.712 -22.840 1.00 50.84 89 TYR A O 1
ATOM 706 N N . GLN A 1 90 ? 8.901 12.485 -22.811 1.00 53.00 90 GLN A N 1
ATOM 707 C CA . GLN A 1 90 ? 9.054 11.718 -21.563 1.00 53.00 90 GLN A CA 1
ATOM 708 C C . GLN A 1 90 ? 7.678 11.200 -21.128 1.00 53.00 90 GLN A C 1
ATOM 710 O O . GLN A 1 90 ? 6.827 11.959 -20.673 1.00 53.00 90 GLN A O 1
ATOM 715 N N . GLY A 1 91 ? 7.455 9.896 -21.313 1.00 55.41 91 GLY A N 1
ATOM 716 C CA . GLY A 1 91 ? 6.300 9.199 -20.751 1.00 55.41 91 GLY A CA 1
ATOM 717 C C . GLY A 1 91 ? 6.353 9.134 -19.221 1.00 55.41 91 GLY A C 1
ATOM 718 O O . GLY A 1 91 ? 7.339 9.539 -18.600 1.00 55.41 91 GLY A O 1
ATOM 719 N N . SER A 1 92 ? 5.278 8.615 -18.623 1.00 56.72 92 SER A N 1
ATOM 720 C CA . SER A 1 92 ? 5.139 8.443 -17.172 1.00 56.72 92 SER A CA 1
ATOM 721 C C . SER A 1 92 ? 6.363 7.752 -16.563 1.00 56.72 92 SER A C 1
ATOM 723 O O . SER A 1 92 ? 6.707 6.643 -16.968 1.00 56.72 92 SER A O 1
ATOM 725 N N . LYS A 1 93 ? 7.036 8.406 -15.605 1.00 70.38 93 LYS A N 1
ATOM 726 C CA . LYS A 1 93 ? 8.255 7.873 -14.960 1.00 70.38 93 LYS A CA 1
ATOM 727 C C . LYS A 1 93 ? 7.963 7.069 -13.699 1.00 70.38 93 LYS A C 1
ATOM 729 O O . LYS A 1 93 ? 8.832 6.340 -13.235 1.00 70.38 93 LYS A O 1
ATOM 73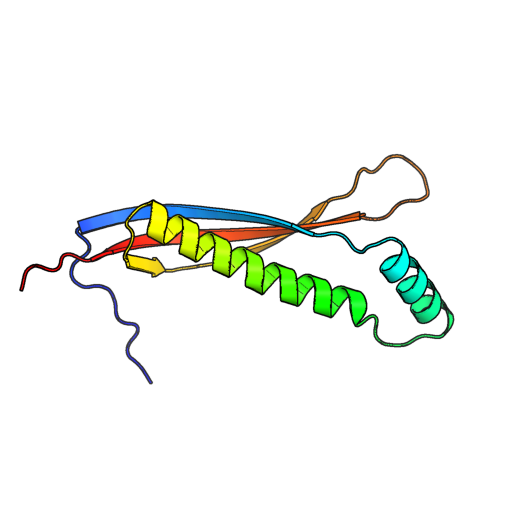4 N N . GLY A 1 94 ? 6.761 7.204 -13.154 1.00 83.12 94 GLY A N 1
ATOM 735 C CA . GLY A 1 94 ? 6.309 6.462 -11.993 1.00 83.12 94 GLY A CA 1
ATOM 736 C C . GLY A 1 94 ? 4.895 5.939 -12.180 1.00 83.12 94 GLY A C 1
ATOM 737 O O . GLY A 1 94 ? 4.129 6.411 -13.024 1.00 83.12 94 GLY A O 1
ATOM 73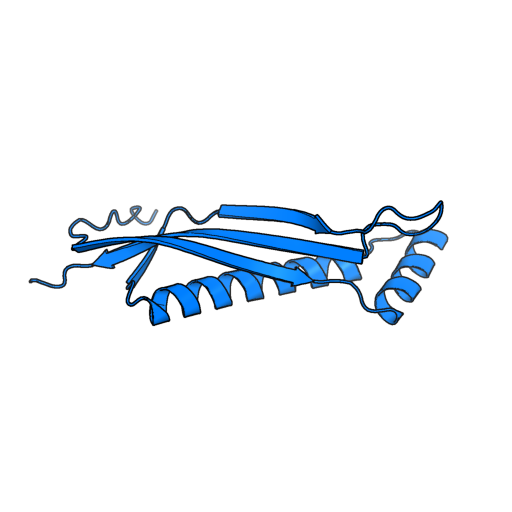8 N N . ILE A 1 95 ? 4.569 4.950 -11.369 1.00 88.38 95 ILE A N 1
ATOM 739 C CA . ILE A 1 95 ? 3.236 4.413 -11.172 1.00 88.38 95 ILE A CA 1
ATOM 740 C C . ILE A 1 95 ? 2.957 4.543 -9.680 1.00 88.38 95 ILE A C 1
ATOM 742 O O . ILE A 1 95 ? 3.725 4.047 -8.854 1.00 88.38 95 ILE A O 1
ATOM 746 N N . GLU A 1 96 ? 1.877 5.233 -9.342 1.00 92.56 96 GLU A N 1
ATOM 747 C CA . GLU A 1 96 ? 1.323 5.210 -8.001 1.00 92.56 96 GLU A CA 1
ATOM 748 C C . GLU A 1 96 ? 0.402 4.007 -7.858 1.00 92.56 96 GLU A C 1
ATOM 750 O O . GLU A 1 96 ? -0.454 3.756 -8.708 1.00 92.56 96 GLU A O 1
ATOM 755 N N . ILE A 1 97 ? 0.580 3.277 -6.765 1.00 95.25 97 ILE A N 1
ATOM 756 C CA . ILE A 1 97 ? -0.349 2.249 -6.323 1.00 95.25 97 ILE A CA 1
ATOM 757 C C . ILE A 1 97 ? -0.918 2.723 -4.992 1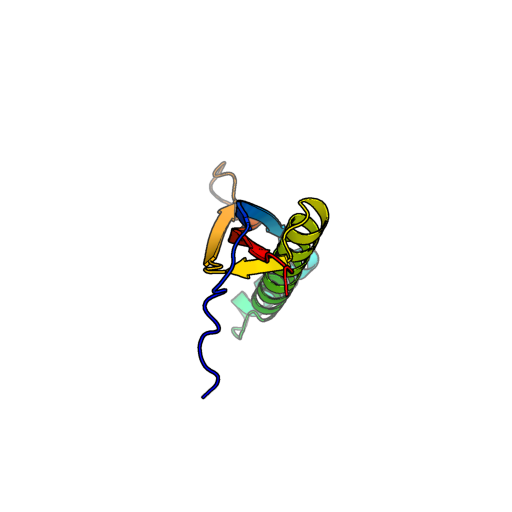.00 95.25 97 ILE A C 1
ATOM 759 O O . ILE A 1 97 ? -0.184 2.892 -4.018 1.00 95.25 97 ILE A O 1
ATOM 763 N N . PHE A 1 98 ? -2.226 2.939 -4.971 1.00 96.31 98 PHE A N 1
ATOM 764 C CA . PHE A 1 98 ? -2.981 3.415 -3.822 1.00 96.31 98 PHE A CA 1
ATOM 765 C C . PHE A 1 98 ? -3.852 2.277 -3.293 1.00 96.31 98 PHE A C 1
ATOM 767 O O . PHE A 1 98 ? -4.633 1.698 -4.044 1.00 96.31 98 PHE A O 1
ATOM 774 N N . ALA A 1 99 ? -3.723 1.936 -2.014 1.00 97.56 99 ALA A N 1
ATOM 775 C CA . ALA A 1 99 ? -4.523 0.908 -1.359 1.00 97.56 99 ALA A CA 1
ATOM 776 C C . ALA A 1 99 ? -5.368 1.526 -0.251 1.00 97.56 99 ALA A C 1
ATOM 778 O O . ALA A 1 99 ? -4.862 2.312 0.546 1.00 97.56 99 ALA A O 1
ATOM 779 N N . TYR A 1 100 ? -6.635 1.137 -0.151 1.00 97.38 100 TYR A N 1
ATOM 780 C CA . TYR A 1 100 ? -7.529 1.625 0.898 1.00 97.38 100 TYR A CA 1
ATOM 781 C C . TYR A 1 100 ? -8.558 0.578 1.299 1.00 97.38 100 TYR A C 1
ATOM 783 O O . TYR A 1 100 ? -8.899 -0.315 0.525 1.00 97.38 100 TYR A O 1
ATOM 791 N N . GLY A 1 101 ? -9.064 0.697 2.521 1.00 96.88 101 GLY A N 1
ATOM 792 C CA . GLY A 1 101 ? -10.087 -0.182 3.067 1.00 96.88 101 GLY A CA 1
ATOM 793 C C . GLY A 1 101 ? -10.587 0.302 4.423 1.00 96.88 101 GLY A C 1
ATOM 794 O O . GLY A 1 101 ? -10.312 1.426 4.847 1.00 96.88 101 GLY A O 1
ATOM 795 N N . THR A 1 102 ? -11.321 -0.565 5.113 1.00 96.31 102 THR A N 1
ATOM 796 C CA . THR A 1 102 ? -11.847 -0.288 6.452 1.00 96.31 102 THR A CA 1
ATOM 797 C C . THR A 1 102 ? -11.102 -1.136 7.472 1.00 96.31 102 THR A C 1
ATOM 799 O O . THR A 1 102 ? -11.215 -2.362 7.455 1.00 96.31 102 THR A O 1
ATOM 802 N N . GLY A 1 103 ? -10.339 -0.484 8.347 1.00 95.38 103 GLY A N 1
ATOM 803 C CA . GLY A 1 103 ? -9.790 -1.093 9.550 1.00 95.38 103 GLY A CA 1
ATOM 804 C C . GLY A 1 103 ? -10.912 -1.357 10.548 1.00 95.38 103 GLY A C 1
ATOM 805 O O . GLY A 1 103 ? -11.780 -0.504 10.740 1.00 95.38 103 GLY A O 1
ATOM 806 N N . VAL A 1 104 ? -10.922 -2.542 11.147 1.00 93.88 104 VAL A N 1
ATOM 807 C CA . VAL A 1 104 ? -11.896 -2.943 12.164 1.00 93.88 104 VAL A CA 1
ATOM 808 C C . VAL A 1 104 ? -11.172 -3.516 13.372 1.00 93.88 104 VAL A C 1
ATOM 810 O O . VAL A 1 104 ? -10.240 -4.311 13.230 1.00 93.88 104 VAL A O 1
ATOM 813 N N . LYS A 1 105 ? -11.616 -3.107 14.557 1.00 92.88 105 LYS A N 1
ATOM 814 C CA . LYS A 1 105 ? -11.198 -3.659 15.840 1.00 92.88 105 LYS A CA 1
ATOM 815 C C . LYS A 1 105 ? -12.283 -4.587 16.359 1.00 92.88 105 LYS A C 1
ATOM 817 O O . LYS A 1 105 ? -13.459 -4.217 16.397 1.00 92.88 105 LYS A O 1
ATOM 822 N N . LEU A 1 106 ? -11.905 -5.804 16.704 1.00 88.62 106 LEU A N 1
ATOM 823 C CA . LEU A 1 106 ? -12.809 -6.825 17.198 1.00 88.62 106 LEU A CA 1
ATOM 824 C C . LEU A 1 106 ? -12.970 -6.656 18.707 1.00 88.62 106 LEU A C 1
ATOM 826 O O . LEU A 1 106 ? -11.995 -6.478 19.434 1.00 88.62 106 LEU A O 1
ATOM 830 N N . ASP A 1 107 ? -14.207 -6.714 19.189 1.00 83.50 107 ASP A N 1
ATOM 831 C CA . ASP A 1 107 ? -14.436 -6.819 20.628 1.00 83.50 107 ASP A CA 1
ATOM 832 C C . ASP A 1 107 ? -14.157 -8.260 21.067 1.00 83.50 107 ASP A C 1
ATOM 834 O O . ASP A 1 107 ? -14.754 -9.210 20.545 1.00 83.50 107 ASP A O 1
ATOM 838 N N . ASN A 1 108 ? -13.224 -8.421 22.003 1.00 65.62 108 ASN A N 1
ATOM 839 C CA . ASN A 1 108 ? -12.803 -9.722 22.507 1.00 65.62 108 ASN A CA 1
ATOM 840 C C . ASN A 1 108 ? -13.547 -10.128 23.792 1.00 65.62 108 ASN A C 1
ATOM 842 O O . ASN A 1 108 ? -13.125 -11.078 24.448 1.00 65.62 108 ASN A O 1
ATOM 846 N N . SER A 1 109 ? -14.645 -9.446 24.152 1.00 58.00 109 SER A N 1
ATOM 847 C CA . SER A 1 109 ? -15.552 -9.907 25.213 1.00 58.00 109 SER A CA 1
ATOM 848 C C . SER A 1 109 ? -16.186 -11.254 24.851 1.00 58.00 109 SER A C 1
ATOM 850 O O . SER A 1 109 ? -17.154 -11.339 24.088 1.00 58.00 109 SER A O 1
ATOM 852 N N . ARG A 1 110 ? -15.615 -12.316 25.417 1.00 51.62 110 ARG A N 1
ATOM 853 C CA . ARG A 1 110 ? -16.232 -13.622 25.647 1.00 51.62 110 ARG A CA 1
ATOM 854 C C . ARG A 1 110 ? -16.067 -13.988 27.108 1.00 51.62 110 ARG A C 1
ATOM 856 O O . ARG A 1 110 ? -14.940 -13.805 27.615 1.00 51.62 110 ARG A O 1
#

Solvent-accessible surface area (backbone atoms only — not comparable to full-atom values): 6550 Å² total; per-residue (Å²): 132,82,72,83,77,71,76,88,46,66,75,45,74,46,82,43,69,39,69,45,76,50,55,75,51,75,66,55,50,52,54,44,53,53,36,67,73,76,54,75,84,67,55,72,59,54,53,52,51,52,51,50,55,54,52,37,53,49,52,40,51,50,53,30,51,77,71,65,27,76,45,73,44,83,70,47,75,50,78,44,79,42,54,75,88,73,66,102,77,62,74,63,58,29,38,34,41,38,35,38,31,36,27,33,21,68,55,81,89,122

Radius of gyration: 19.22 Å; Cα contacts (8 Å, |Δi|>4): 161; chains: 1; bounding box: 39×41×57 Å

Secondary structure (DSSP, 8-state):
-------S-EEEEEEEEEEEEE---HHHHHHHHHHHHH----HHHHHHHHHHHHHHHHHHHHHHHHTT-SEEEEEEEEEEEE----SSS----EEEEEEEEEEEEEP---

Foldseek 3Di:
DDPPPPQPAFPDKDKFKDKDKFFDDPVLVVVVVVCVVVPDDSVSVVVRVVVRVVVRVVVRVVRLVVVPFPDWPPKDKDKDFADDPDDPDDGGGIIMIMIMTMGTHHDPDD

Sequence (110 aa):
MDKLRRPQNVSESGVIWTSIVIGPSHWQQLVAAIYMLFGGSIDVYRDLIALGRSEVFQRLREMATDKGYDAVIGVRLDTSMIGTHRGKYQGSKGIEIFAYGTGVKLDNSR

Mean predicted aligned error: 7.99 Å